Protein AF-A0A7G9BEZ9-F1 (afdb_monomer_lite)

Structure (mmCIF, N/CA/C/O backbone):
data_AF-A0A7G9BEZ9-F1
#
_entry.id   AF-A0A7G9BEZ9-F1
#
loop_
_atom_site.group_PDB
_atom_site.id
_atom_site.type_symbol
_atom_site.label_atom_id
_atom_site.label_alt_id
_atom_site.label_comp_id
_atom_site.label_asym_id
_atom_site.label_entity_id
_atom_site.label_seq_id
_atom_site.pdbx_PDB_ins_code
_atom_site.Cartn_x
_atom_site.Cartn_y
_atom_site.Cartn_z
_atom_site.occupancy
_atom_site.B_iso_or_equiv
_atom_site.auth_seq_id
_atom_site.auth_comp_id
_atom_site.auth_asym_id
_atom_site.auth_atom_id
_atom_site.pdbx_PDB_model_num
ATOM 1 N N . MET A 1 1 ? 3.595 3.603 -38.221 1.00 42.28 1 MET A N 1
ATOM 2 C CA . MET A 1 1 ? 4.862 3.024 -38.710 1.00 42.28 1 MET A CA 1
ATOM 3 C C . MET A 1 1 ? 5.928 4.076 -38.508 1.00 42.28 1 MET A C 1
ATOM 5 O O . MET A 1 1 ? 5.856 5.112 -39.163 1.00 42.28 1 MET A O 1
ATOM 9 N N . ASP A 1 2 ? 6.831 3.869 -37.551 1.00 56.69 2 ASP A N 1
ATOM 10 C CA . ASP A 1 2 ? 7.946 4.790 -37.341 1.00 56.69 2 ASP A CA 1
ATOM 11 C C . ASP A 1 2 ? 8.787 4.861 -38.614 1.00 56.69 2 ASP A C 1
ATOM 13 O O . ASP A 1 2 ? 9.117 3.842 -39.225 1.00 56.69 2 ASP A O 1
ATOM 17 N N . LYS A 1 3 ? 9.057 6.085 -39.072 1.00 65.50 3 LYS A N 1
ATOM 18 C CA . LYS A 1 3 ? 9.828 6.317 -40.292 1.00 65.50 3 LYS A CA 1
ATOM 19 C C . LYS A 1 3 ? 11.230 5.759 -40.078 1.00 65.50 3 LYS A C 1
ATOM 21 O O . LYS A 1 3 ? 11.931 6.219 -39.180 1.00 65.50 3 LYS A O 1
ATOM 26 N N . ILE A 1 4 ? 11.635 4.807 -40.919 1.00 66.06 4 ILE A N 1
ATOM 27 C CA . ILE A 1 4 ? 12.998 4.273 -40.924 1.00 66.06 4 ILE A CA 1
ATOM 28 C C . ILE A 1 4 ? 13.964 5.456 -41.106 1.00 66.06 4 ILE A C 1
ATOM 30 O O . ILE A 1 4 ? 13.816 6.225 -42.064 1.00 66.06 4 ILE A O 1
ATOM 34 N N . PRO A 1 5 ? 14.921 5.656 -40.185 1.00 79.19 5 PRO A N 1
ATOM 35 C CA . PRO A 1 5 ? 15.899 6.722 -40.317 1.00 79.19 5 PRO A CA 1
ATOM 36 C C . PRO A 1 5 ? 16.660 6.629 -41.646 1.00 79.19 5 PRO A C 1
ATOM 38 O O . PRO A 1 5 ? 17.335 5.637 -41.906 1.00 79.19 5 PRO A O 1
ATOM 41 N N . LYS A 1 6 ? 16.622 7.696 -42.458 1.00 77.88 6 LYS A N 1
ATOM 42 C CA . LYS A 1 6 ? 17.278 7.772 -43.786 1.00 77.88 6 LYS A CA 1
ATOM 43 C C . LYS A 1 6 ? 18.783 7.449 -43.787 1.00 77.88 6 LYS A C 1
ATOM 45 O O . LYS A 1 6 ? 19.363 7.244 -44.847 1.00 77.88 6 LYS A O 1
ATOM 50 N N . PHE A 1 7 ? 19.451 7.459 -42.631 1.00 81.00 7 PHE A N 1
ATOM 51 C CA . PHE A 1 7 ? 20.869 7.103 -42.539 1.00 81.00 7 PHE A CA 1
ATOM 52 C C . PHE A 1 7 ? 21.109 5.586 -42.598 1.00 81.00 7 PHE A C 1
ATOM 54 O O . PHE A 1 7 ? 22.199 5.174 -42.982 1.00 81.00 7 PHE A O 1
ATOM 61 N N . LEU A 1 8 ? 20.106 4.760 -42.271 1.00 77.81 8 LEU A N 1
ATOM 62 C CA . LEU A 1 8 ? 20.215 3.296 -42.300 1.00 77.81 8 LEU A CA 1
ATOM 63 C C . LEU A 1 8 ? 20.417 2.756 -43.717 1.00 77.81 8 LEU A C 1
ATOM 65 O O . LEU A 1 8 ? 21.095 1.747 -43.898 1.00 77.81 8 LEU A O 1
ATOM 69 N N . ASP A 1 9 ? 19.909 3.469 -44.724 1.00 81.69 9 ASP A N 1
ATOM 70 C CA . ASP A 1 9 ? 20.094 3.132 -46.139 1.00 81.69 9 ASP A CA 1
ATOM 71 C C . ASP A 1 9 ? 21.564 3.220 -46.575 1.00 81.69 9 ASP A C 1
ATOM 73 O O . ASP A 1 9 ? 21.970 2.551 -47.524 1.00 81.69 9 ASP A O 1
ATOM 77 N N . LYS A 1 10 ? 22.375 4.011 -45.856 1.00 85.44 10 LYS A N 1
ATOM 78 C CA . LYS A 1 10 ? 23.810 4.197 -46.116 1.00 85.44 10 LYS A CA 1
ATOM 79 C C . LYS A 1 10 ? 24.695 3.174 -45.401 1.00 85.44 10 LYS A C 1
ATOM 81 O O . LYS A 1 10 ? 25.886 3.124 -45.688 1.00 85.44 10 LYS A O 1
ATOM 86 N N . LEU A 1 11 ? 24.138 2.385 -44.479 1.00 87.94 11 LEU A N 1
ATOM 87 C CA . LEU A 1 11 ? 24.891 1.392 -43.717 1.00 87.94 11 LEU A CA 1
ATOM 88 C C . LEU A 1 11 ? 25.056 0.094 -44.508 1.00 87.94 11 LEU A C 1
ATOM 90 O O . LEU A 1 11 ? 24.128 -0.375 -45.182 1.00 87.94 11 LEU A O 1
ATOM 94 N N . ASN A 1 12 ? 26.215 -0.542 -44.363 1.00 90.94 12 ASN A N 1
ATOM 95 C CA . ASN A 1 12 ? 26.425 -1.900 -44.848 1.00 90.94 12 ASN A CA 1
ATOM 96 C C . ASN A 1 12 ? 25.679 -2.925 -43.966 1.00 90.94 12 ASN A C 1
ATOM 98 O O . ASN A 1 12 ? 25.132 -2.608 -42.908 1.00 90.94 12 ASN A O 1
ATOM 102 N N . ARG A 1 13 ? 25.634 -4.187 -44.406 1.00 88.06 13 ARG A N 1
ATOM 103 C CA . ARG A 1 13 ? 24.868 -5.242 -43.721 1.00 88.06 13 ARG A CA 1
ATOM 104 C C . ARG A 1 13 ? 25.300 -5.452 -42.263 1.00 88.06 13 ARG A C 1
ATOM 106 O O . ARG A 1 13 ? 24.439 -5.637 -41.410 1.00 88.06 13 ARG A O 1
ATOM 113 N N . MET A 1 14 ? 26.601 -5.430 -41.972 1.00 89.81 14 MET A N 1
ATOM 114 C CA . MET A 1 14 ? 27.106 -5.627 -40.606 1.00 89.81 14 MET A CA 1
ATOM 115 C C . MET A 1 14 ? 26.765 -4.446 -39.700 1.00 89.81 14 MET A C 1
ATOM 117 O O . MET A 1 14 ? 26.352 -4.645 -38.561 1.00 89.81 14 MET A O 1
ATOM 121 N N . GLU A 1 15 ? 26.872 -3.225 -40.218 1.00 89.50 15 GLU A N 1
ATOM 122 C CA . GLU A 1 15 ? 26.516 -2.008 -39.488 1.00 89.50 15 GLU A CA 1
ATOM 123 C C . GLU A 1 15 ? 25.023 -1.965 -39.145 1.00 89.50 15 GLU A C 1
ATOM 125 O O . GLU A 1 15 ? 24.669 -1.623 -38.017 1.00 89.50 15 GLU A O 1
ATOM 130 N N . ARG A 1 16 ? 24.147 -2.382 -40.071 1.00 88.75 16 ARG A N 1
ATOM 131 C CA . ARG A 1 16 ? 22.705 -2.504 -39.795 1.00 88.75 16 ARG A CA 1
ATOM 132 C C . ARG A 1 16 ? 22.417 -3.538 -38.714 1.00 88.75 16 ARG A C 1
ATOM 134 O O . ARG A 1 16 ? 21.707 -3.223 -37.767 1.00 88.75 16 ARG A O 1
ATOM 141 N N . MET A 1 17 ? 23.014 -4.729 -38.809 1.00 89.75 17 MET A N 1
ATOM 142 C CA . MET A 1 17 ? 22.829 -5.778 -37.797 1.00 89.75 17 MET A CA 1
ATOM 143 C C . MET A 1 17 ? 23.320 -5.331 -36.414 1.00 89.75 17 MET A C 1
ATOM 145 O O . MET A 1 17 ? 22.649 -5.573 -35.415 1.00 89.75 17 MET A O 1
ATOM 149 N N . SER A 1 18 ? 24.460 -4.637 -36.343 1.00 90.50 18 SER A N 1
ATOM 150 C CA . SER A 1 18 ? 24.987 -4.089 -35.087 1.00 90.50 18 SER A CA 1
ATOM 151 C C . SER A 1 18 ? 24.074 -3.005 -34.501 1.00 90.50 18 SER A C 1
ATOM 153 O O . SER A 1 18 ? 23.807 -2.981 -33.295 1.00 90.50 18 SER A O 1
ATOM 155 N N . TYR A 1 19 ? 23.532 -2.133 -35.356 1.00 89.00 19 TYR A N 1
ATOM 156 C CA . TYR A 1 19 ? 22.581 -1.102 -34.952 1.00 89.00 19 TYR A CA 1
ATOM 157 C C . TYR A 1 19 ? 21.266 -1.700 -34.431 1.00 89.00 19 TYR A C 1
ATOM 159 O O . TYR A 1 19 ? 20.814 -1.330 -33.349 1.00 89.00 19 TYR A O 1
ATOM 167 N N . GLU A 1 20 ? 20.683 -2.663 -35.145 1.00 89.50 20 GLU A N 1
ATOM 168 C CA . GLU A 1 20 ? 19.464 -3.369 -34.731 1.00 89.50 20 GLU A CA 1
ATOM 169 C C . GLU A 1 20 ? 19.666 -4.143 -33.425 1.00 89.50 20 GLU A C 1
ATOM 171 O O . GLU A 1 20 ? 18.829 -4.059 -32.526 1.00 89.50 20 GLU A O 1
ATOM 176 N N . ALA A 1 21 ? 20.801 -4.832 -33.267 1.00 92.19 21 ALA A N 1
ATOM 177 C CA . ALA A 1 21 ? 21.148 -5.509 -32.020 1.00 92.19 21 ALA A CA 1
ATOM 178 C C . ALA A 1 21 ? 21.273 -4.514 -30.855 1.00 92.19 21 ALA A C 1
ATOM 180 O O . ALA A 1 21 ? 20.756 -4.758 -29.767 1.00 92.19 21 ALA A O 1
ATOM 181 N N . SER A 1 22 ? 21.896 -3.358 -31.093 1.00 91.06 22 SER A N 1
ATOM 182 C CA . SER A 1 22 ? 22.012 -2.293 -30.093 1.00 91.06 22 SER A CA 1
ATOM 183 C C . SER A 1 22 ? 20.648 -1.720 -29.704 1.00 91.06 22 SER A C 1
ATOM 185 O O . SER A 1 22 ? 20.397 -1.473 -28.524 1.00 91.06 22 SER A O 1
ATOM 187 N N . LEU A 1 23 ? 19.750 -1.522 -30.674 1.00 91.25 23 LEU A N 1
ATOM 188 C CA . LEU A 1 23 ? 18.376 -1.098 -30.407 1.00 91.25 23 LEU A CA 1
ATOM 189 C C . LEU A 1 23 ? 17.624 -2.142 -29.589 1.00 91.25 23 LEU A C 1
ATOM 191 O O . LEU A 1 23 ? 17.014 -1.787 -28.583 1.00 91.25 23 LEU A O 1
ATOM 195 N N . LYS A 1 24 ? 17.723 -3.418 -29.969 1.00 93.38 24 LYS A N 1
ATOM 196 C CA . LYS A 1 24 ? 17.096 -4.516 -29.236 1.00 93.38 24 LYS A CA 1
ATOM 197 C C . LYS A 1 24 ? 17.566 -4.545 -27.784 1.00 93.38 24 LYS A C 1
ATOM 199 O O . LYS A 1 24 ? 16.733 -4.549 -26.889 1.00 93.38 24 LYS A O 1
ATOM 204 N N . THR A 1 25 ? 18.873 -4.464 -27.540 1.00 93.62 25 THR A N 1
ATOM 205 C CA . THR A 1 25 ? 19.424 -4.420 -26.177 1.00 93.62 25 THR A CA 1
ATOM 206 C C . THR A 1 25 ? 18.888 -3.232 -25.383 1.00 93.62 25 THR A C 1
ATOM 208 O O . THR A 1 25 ? 18.511 -3.392 -24.222 1.00 93.62 25 THR A O 1
ATOM 211 N N . LYS A 1 26 ? 18.806 -2.040 -25.993 1.00 93.00 26 LYS A N 1
ATOM 212 C CA . LYS A 1 26 ? 18.225 -0.858 -25.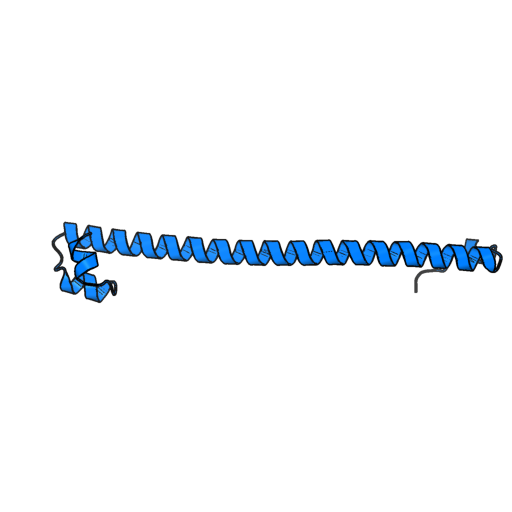335 1.00 93.00 26 LYS A CA 1
ATOM 213 C C . LYS A 1 26 ? 16.769 -1.088 -24.951 1.00 93.00 26 LYS A C 1
ATOM 215 O O . LYS A 1 26 ? 16.381 -0.747 -23.841 1.00 93.00 26 LYS A O 1
ATOM 220 N N . TRP A 1 27 ? 15.983 -1.665 -25.853 1.00 93.06 27 TRP A N 1
ATOM 221 C CA . TRP A 1 27 ? 14.562 -1.914 -25.631 1.00 93.06 27 TRP A CA 1
ATOM 222 C C . TRP A 1 27 ? 14.342 -3.002 -24.583 1.00 93.06 27 TRP A C 1
ATOM 224 O O . TRP A 1 27 ? 13.529 -2.815 -23.688 1.00 93.06 27 TRP A O 1
ATOM 234 N N . ASP A 1 28 ? 15.108 -4.092 -24.628 1.00 95.06 28 ASP A N 1
ATOM 235 C CA . ASP A 1 28 ? 15.068 -5.148 -23.612 1.00 95.06 28 ASP A CA 1
ATOM 236 C C . ASP A 1 28 ? 15.413 -4.587 -22.224 1.00 95.06 28 ASP A C 1
ATOM 238 O O . ASP A 1 28 ? 14.730 -4.871 -21.240 1.00 95.06 28 ASP A O 1
ATOM 242 N N . THR A 1 29 ? 16.432 -3.725 -22.159 1.00 93.75 29 THR A N 1
ATOM 243 C CA . THR A 1 29 ? 16.840 -3.049 -20.922 1.00 93.75 29 THR A CA 1
ATOM 244 C C . THR A 1 29 ? 15.744 -2.109 -20.415 1.00 93.75 29 THR A C 1
ATOM 246 O O . THR A 1 29 ? 15.377 -2.175 -19.243 1.00 93.75 29 THR A O 1
ATOM 249 N N . GLN A 1 30 ? 15.179 -1.272 -21.291 1.00 93.94 30 GLN A N 1
ATOM 250 C CA . GLN A 1 30 ? 14.082 -0.365 -20.945 1.00 93.94 30 GLN A CA 1
ATOM 251 C C . GLN A 1 30 ? 12.867 -1.143 -20.428 1.00 93.94 30 GLN A C 1
ATOM 253 O O . GLN A 1 30 ? 12.345 -0.829 -19.364 1.00 93.94 30 GLN A O 1
ATOM 258 N N . ASN A 1 31 ? 12.479 -2.213 -21.122 1.00 94.69 31 ASN A N 1
ATOM 259 C CA . ASN A 1 31 ? 11.357 -3.062 -20.735 1.00 94.69 31 ASN A CA 1
ATOM 260 C C . ASN A 1 31 ? 11.569 -3.711 -19.360 1.00 94.69 31 ASN A C 1
ATOM 262 O O . ASN A 1 31 ? 10.628 -3.794 -18.569 1.00 94.69 31 ASN A O 1
ATOM 266 N N . ALA A 1 32 ? 12.791 -4.157 -19.051 1.00 94.38 32 ALA A N 1
ATOM 267 C CA . ALA A 1 32 ? 13.119 -4.716 -17.742 1.00 94.38 32 ALA A CA 1
ATOM 268 C C . ALA A 1 32 ? 12.963 -3.676 -16.620 1.00 94.38 32 ALA A C 1
ATOM 270 O O . ALA A 1 32 ? 12.367 -3.976 -15.580 1.00 94.38 32 ALA A O 1
ATOM 271 N N . PHE A 1 33 ? 13.440 -2.446 -16.838 1.00 94.12 33 PHE A N 1
ATOM 272 C CA . PHE A 1 33 ? 13.267 -1.354 -15.880 1.00 94.12 33 PHE A CA 1
ATOM 273 C C . PHE A 1 33 ? 11.801 -0.946 -15.726 1.00 94.12 33 PHE A C 1
ATOM 275 O O . PHE A 1 33 ? 11.319 -0.852 -14.598 1.00 94.12 33 PHE A O 1
ATOM 282 N N . ASP A 1 34 ? 11.070 -0.777 -16.826 1.00 95.81 34 ASP A N 1
ATOM 283 C CA . ASP A 1 34 ? 9.651 -0.414 -16.802 1.00 95.81 34 ASP A CA 1
ATOM 284 C C . ASP A 1 34 ? 8.822 -1.466 -16.055 1.00 95.81 34 ASP A C 1
ATOM 286 O O . ASP A 1 34 ? 7.944 -1.130 -15.254 1.00 95.81 34 ASP A O 1
ATOM 290 N N . TYR A 1 35 ? 9.133 -2.750 -16.256 1.00 93.44 35 TYR A N 1
ATOM 291 C CA . TYR A 1 35 ? 8.518 -3.840 -15.507 1.00 93.44 35 TYR A CA 1
ATOM 292 C C . TYR A 1 35 ? 8.819 -3.746 -14.005 1.00 93.44 35 TYR A C 1
ATOM 294 O O . TYR A 1 35 ? 7.895 -3.824 -13.191 1.00 93.44 35 TYR A O 1
ATOM 302 N N . ALA A 1 36 ? 10.083 -3.535 -13.628 1.00 94.56 36 ALA A N 1
ATOM 303 C CA . ALA A 1 36 ? 10.486 -3.405 -12.230 1.00 94.56 36 ALA A C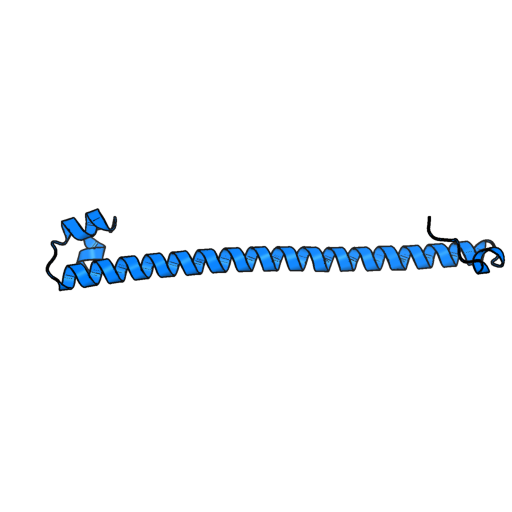A 1
ATOM 304 C C . ALA A 1 36 ? 9.810 -2.205 -11.542 1.00 94.56 36 ALA A C 1
ATOM 306 O O . ALA A 1 36 ? 9.276 -2.348 -10.439 1.00 94.56 36 ALA A O 1
ATOM 307 N N . ILE A 1 37 ? 9.757 -1.049 -12.212 1.00 94.88 37 ILE A N 1
ATOM 308 C CA . ILE A 1 37 ? 9.077 0.162 -11.727 1.00 94.88 37 ILE A CA 1
ATOM 309 C C . ILE A 1 37 ? 7.581 -0.109 -11.543 1.00 94.88 37 ILE A C 1
ATOM 311 O O . ILE A 1 37 ? 7.009 0.211 -10.498 1.00 94.88 37 ILE A O 1
ATOM 315 N N . LYS A 1 38 ? 6.940 -0.743 -12.530 1.00 94.25 38 LYS A N 1
ATOM 316 C CA . LYS A 1 38 ? 5.512 -1.071 -12.474 1.00 94.25 38 LYS A CA 1
ATOM 317 C C . LYS A 1 38 ? 5.190 -2.033 -11.331 1.00 94.25 38 LYS A C 1
ATOM 319 O O . LYS A 1 38 ? 4.187 -1.843 -10.644 1.00 94.25 38 LYS A O 1
ATOM 324 N N . GLU A 1 39 ? 6.011 -3.055 -11.108 1.00 93.44 39 GLU A N 1
ATOM 325 C CA . GLU A 1 39 ? 5.825 -3.983 -9.989 1.00 93.44 39 GLU A CA 1
ATOM 326 C C . GLU A 1 39 ? 6.055 -3.311 -8.632 1.00 93.44 39 GLU A C 1
ATOM 328 O O . GLU A 1 39 ? 5.260 -3.519 -7.714 1.00 93.44 39 GLU A O 1
ATOM 333 N N . ALA A 1 40 ? 7.069 -2.451 -8.506 1.00 91.56 40 ALA A N 1
ATOM 334 C CA . ALA A 1 40 ? 7.296 -1.676 -7.288 1.00 91.56 40 ALA A CA 1
ATOM 335 C C . ALA A 1 40 ? 6.095 -0.771 -6.961 1.00 91.56 40 ALA A C 1
ATOM 337 O O . ALA A 1 40 ? 5.593 -0.797 -5.837 1.00 91.56 40 ALA A O 1
ATOM 338 N N . ALA A 1 41 ? 5.562 -0.051 -7.954 1.00 92.00 41 ALA A N 1
ATOM 339 C CA . ALA A 1 41 ? 4.383 0.799 -7.783 1.00 92.00 41 ALA A CA 1
ATOM 340 C C . ALA A 1 41 ? 3.142 -0.003 -7.351 1.00 92.00 41 ALA A C 1
ATOM 342 O O . ALA A 1 41 ? 2.416 0.405 -6.443 1.00 92.00 41 ALA A O 1
ATOM 343 N N . LYS A 1 42 ? 2.914 -1.185 -7.945 1.00 92.00 42 LYS A N 1
ATOM 344 C CA . LYS A 1 42 ? 1.820 -2.080 -7.530 1.00 92.00 42 LYS A CA 1
ATOM 345 C C . LYS A 1 42 ? 1.974 -2.560 -6.088 1.00 92.00 42 LYS A C 1
ATOM 347 O O . LYS A 1 42 ? 0.973 -2.652 -5.380 1.00 92.00 42 LYS A O 1
ATOM 352 N N . ARG A 1 43 ? 3.191 -2.912 -5.661 1.00 89.81 43 ARG A N 1
ATOM 353 C CA . ARG A 1 43 ? 3.456 -3.351 -4.281 1.00 89.81 43 ARG A CA 1
ATOM 354 C C . ARG A 1 43 ? 3.210 -2.219 -3.291 1.00 89.81 43 ARG A C 1
ATOM 356 O O . ARG A 1 43 ? 2.441 -2.419 -2.359 1.00 89.81 43 ARG A O 1
ATOM 363 N N . ALA A 1 44 ? 3.739 -1.029 -3.568 1.00 87.81 44 ALA A N 1
ATOM 364 C CA . ALA A 1 44 ? 3.518 0.152 -2.739 1.00 87.81 44 ALA A CA 1
ATOM 365 C C . ALA A 1 44 ? 2.022 0.484 -2.592 1.00 87.81 44 ALA A C 1
ATOM 367 O O . ALA A 1 44 ? 1.549 0.724 -1.485 1.00 87.81 44 ALA A O 1
ATOM 368 N N . ALA A 1 45 ? 1.242 0.416 -3.677 1.00 86.69 45 ALA A N 1
ATOM 369 C CA . ALA A 1 45 ? -0.205 0.637 -3.617 1.00 86.69 45 ALA A CA 1
ATOM 370 C C . ALA A 1 45 ? -0.938 -0.421 -2.765 1.00 86.69 45 ALA A C 1
ATOM 372 O O . ALA A 1 45 ? -1.850 -0.097 -2.000 1.00 86.69 45 ALA A O 1
ATOM 373 N N . LYS A 1 46 ? -0.534 -1.695 -2.861 1.00 85.44 46 LYS A N 1
ATOM 374 C CA . LYS A 1 46 ? -1.089 -2.780 -2.031 1.00 85.44 46 LYS A CA 1
ATOM 375 C C . LYS A 1 46 ? -0.736 -2.621 -0.553 1.00 85.44 46 LYS A C 1
ATOM 377 O O . LYS A 1 46 ? -1.567 -2.895 0.302 1.00 85.44 46 LYS A O 1
ATOM 382 N N . GLU A 1 47 ? 0.484 -2.203 -0.242 1.00 84.94 47 GLU A N 1
ATOM 383 C CA . GLU A 1 47 ? 0.908 -1.963 1.139 1.00 84.94 47 GLU A CA 1
ATOM 384 C C . GLU A 1 47 ? 0.201 -0.748 1.737 1.00 84.94 47 GLU A C 1
ATOM 386 O O . GLU A 1 47 ? -0.308 -0.836 2.851 1.00 84.94 47 GLU A O 1
ATOM 391 N N . ALA A 1 48 ? 0.076 0.342 0.976 1.00 78.12 48 ALA A N 1
ATOM 392 C CA . ALA A 1 48 ? -0.659 1.527 1.405 1.00 78.12 48 ALA A CA 1
ATOM 393 C C . ALA A 1 48 ? -2.123 1.196 1.733 1.00 78.12 48 ALA A C 1
ATOM 395 O O . ALA A 1 48 ? -2.601 1.545 2.806 1.00 78.12 48 ALA A O 1
ATOM 396 N N . THR A 1 49 ? -2.809 0.457 0.855 1.00 77.88 49 THR A N 1
ATOM 397 C CA . THR A 1 49 ? -4.210 0.050 1.078 1.00 77.88 49 THR A CA 1
ATOM 398 C C . THR A 1 49 ? -4.386 -0.902 2.260 1.00 77.88 49 THR A C 1
ATOM 400 O O . THR A 1 49 ? -5.357 -0.784 3.004 1.00 77.88 49 THR A O 1
ATOM 403 N N . LYS A 1 50 ? -3.447 -1.830 2.480 1.00 79.88 50 LYS A N 1
ATOM 404 C CA . LYS A 1 50 ? -3.461 -2.680 3.679 1.00 79.88 50 LYS A CA 1
ATOM 405 C C . LYS A 1 50 ? -3.277 -1.862 4.949 1.00 79.88 50 LYS A C 1
ATOM 407 O O . LYS A 1 50 ? -4.046 -2.028 5.890 1.00 79.88 50 LYS A O 1
ATOM 412 N N . LYS A 1 51 ? -2.306 -0.947 4.953 1.00 75.56 51 LYS A N 1
ATOM 413 C CA . LYS A 1 51 ? -2.016 -0.107 6.113 1.00 75.56 51 LYS A CA 1
ATOM 414 C C . LYS A 1 51 ? -3.206 0.781 6.475 1.00 75.56 51 LYS A C 1
ATOM 416 O O . LYS A 1 51 ? -3.559 0.854 7.644 1.00 75.56 51 LYS A O 1
ATOM 421 N N . THR A 1 52 ? -3.882 1.380 5.491 1.00 73.69 52 THR A N 1
ATOM 422 C CA . THR A 1 52 ? -5.091 2.178 5.756 1.00 73.69 52 THR A CA 1
ATOM 423 C C . THR A 1 52 ? -6.219 1.335 6.345 1.00 73.69 52 THR A C 1
ATOM 425 O O . THR A 1 52 ? -6.858 1.767 7.295 1.00 73.69 52 THR A O 1
ATOM 428 N N . GLN A 1 53 ? -6.433 0.111 5.849 1.00 77.00 53 GLN A N 1
ATOM 429 C CA . GLN A 1 53 ? -7.455 -0.784 6.406 1.00 77.00 53 GLN A CA 1
ATOM 430 C C . GLN A 1 53 ? -7.123 -1.233 7.836 1.00 77.00 53 GLN A C 1
ATOM 432 O O . GLN A 1 53 ? -8.012 -1.318 8.678 1.00 77.00 53 GLN A O 1
ATOM 437 N N . GLU A 1 54 ? -5.857 -1.526 8.131 1.00 75.75 54 GLU A N 1
ATOM 438 C CA . GLU A 1 54 ? -5.416 -1.878 9.485 1.00 75.75 54 GLU A CA 1
ATOM 439 C C . GLU A 1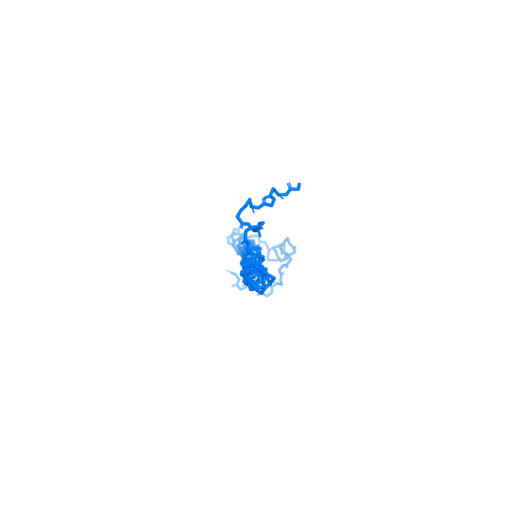 54 ? -5.544 -0.690 10.451 1.00 75.75 54 GLU A C 1
ATOM 441 O O . GLU A 1 54 ? -6.045 -0.849 11.566 1.00 75.75 54 GLU A O 1
ATOM 446 N N . GLU A 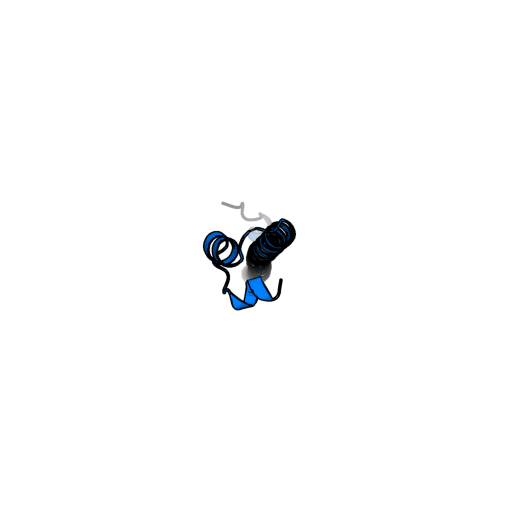1 55 ? -5.176 0.517 10.020 1.00 78.19 55 GLU A N 1
ATOM 447 C CA . GLU A 1 55 ? -5.347 1.742 10.808 1.00 78.19 55 GLU A CA 1
ATOM 448 C C . GLU A 1 55 ? -6.830 2.062 11.061 1.00 78.19 55 GLU A C 1
ATOM 450 O O . GLU A 1 55 ? -7.202 2.423 12.175 1.00 78.19 55 GLU A O 1
ATOM 455 N N . GLU A 1 56 ? -7.707 1.884 10.071 1.00 76.44 56 GLU A N 1
ATOM 456 C CA . GLU A 1 56 ? -9.153 2.063 10.251 1.00 76.44 56 GLU A CA 1
ATOM 457 C C . GLU A 1 56 ? -9.744 1.037 11.221 1.00 76.44 56 GLU A C 1
ATOM 459 O O . GLU A 1 56 ? -10.534 1.394 12.095 1.00 76.44 56 GLU A O 1
ATOM 464 N N . ARG A 1 57 ? -9.336 -0.234 11.122 1.00 76.44 57 ARG A N 1
ATOM 465 C CA . ARG A 1 57 ? -9.812 -1.283 12.036 1.00 76.44 57 ARG A CA 1
ATOM 466 C C . ARG A 1 57 ? -9.334 -1.064 13.464 1.00 76.44 57 ARG A C 1
ATOM 468 O O . ARG A 1 57 ? -10.122 -1.230 14.389 1.00 76.44 57 ARG A O 1
ATOM 475 N N . THR A 1 58 ? -8.077 -0.666 13.647 1.00 82.38 58 THR A N 1
ATOM 476 C CA . THR A 1 58 ? -7.528 -0.375 14.981 1.00 82.38 58 THR A CA 1
ATOM 477 C C . THR A 1 58 ? -8.191 0.847 15.611 1.00 82.38 58 THR A C 1
ATOM 479 O O . THR A 1 58 ? -8.549 0.787 16.785 1.00 82.38 58 THR A O 1
ATOM 482 N N . LYS A 1 59 ? -8.452 1.912 14.839 1.00 84.69 59 LYS A N 1
ATOM 483 C CA . LYS A 1 59 ? -9.236 3.067 15.311 1.00 84.69 59 LYS A CA 1
ATOM 484 C C . LYS A 1 59 ? -10.664 2.676 15.682 1.00 84.69 59 LYS A C 1
ATOM 486 O O . LYS A 1 59 ? -11.103 2.994 16.779 1.00 84.69 59 LYS A O 1
ATOM 491 N N . ALA A 1 60 ? -11.356 1.922 14.827 1.00 84.12 60 ALA A N 1
ATOM 492 C CA . ALA A 1 60 ? -12.717 1.469 15.108 1.00 84.12 60 ALA A CA 1
ATOM 493 C C . ALA A 1 60 ? -12.787 0.583 16.365 1.00 84.12 60 ALA A C 1
ATOM 495 O O . ALA A 1 60 ? -13.713 0.708 17.163 1.00 84.12 60 ALA A O 1
ATOM 496 N N . GLU A 1 61 ? -11.808 -0.301 16.580 1.00 84.75 61 GLU A N 1
ATOM 497 C CA . GLU A 1 61 ? -11.728 -1.106 17.802 1.00 84.75 61 GLU A CA 1
ATOM 498 C C . GLU A 1 61 ? -11.446 -0.255 19.046 1.00 84.75 61 GLU A C 1
ATOM 500 O O . GLU A 1 61 ? -12.065 -0.489 20.086 1.00 84.75 61 GLU A O 1
ATOM 505 N N . GLN A 1 62 ? -10.567 0.746 18.947 1.00 87.56 62 GLN A N 1
ATOM 506 C CA . GLN A 1 62 ? -10.289 1.683 20.038 1.00 87.56 62 GLN A CA 1
ATOM 507 C C . GLN A 1 62 ? -11.522 2.514 20.397 1.00 87.56 62 GLN A C 1
ATOM 509 O O . GLN A 1 62 ? -11.928 2.515 21.556 1.00 87.56 62 GLN A O 1
ATOM 514 N N . GLU A 1 63 ? -12.177 3.137 19.416 1.00 89.44 63 GLU A N 1
ATOM 515 C CA . GLU A 1 63 ? -13.410 3.910 19.620 1.00 89.44 63 GLU A CA 1
ATOM 516 C C . GLU A 1 63 ? -14.524 3.050 20.232 1.00 89.44 63 GLU A C 1
ATOM 518 O O . GLU A 1 63 ? -15.259 3.499 21.117 1.00 89.44 63 GLU A O 1
ATOM 523 N N . ARG A 1 64 ? -14.616 1.777 19.819 1.00 89.06 64 ARG A N 1
ATOM 524 C CA . ARG A 1 64 ? -15.545 0.799 20.397 1.00 89.06 64 ARG A CA 1
ATOM 525 C C . ARG A 1 64 ? -15.272 0.569 21.886 1.00 89.06 64 ARG A C 1
ATOM 527 O O . ARG A 1 64 ? -16.211 0.538 22.679 1.00 89.06 64 ARG A O 1
ATOM 534 N N . LEU A 1 65 ? -14.006 0.396 22.269 1.00 89.81 65 LEU A N 1
ATOM 535 C CA . LEU A 1 65 ? -13.610 0.176 23.663 1.00 89.81 65 LEU A CA 1
ATOM 536 C C . LEU A 1 65 ? -13.763 1.440 24.514 1.00 89.81 65 LEU A C 1
ATOM 538 O O . LEU A 1 65 ? -14.235 1.347 25.646 1.00 89.81 65 LEU A O 1
ATOM 542 N N . GLU A 1 66 ? -13.428 2.613 23.979 1.00 92.56 66 GLU A N 1
ATOM 543 C CA . GLU A 1 66 ? -13.632 3.886 24.678 1.00 92.56 66 GLU A CA 1
ATOM 544 C C . GLU A 1 66 ? -15.117 4.171 24.912 1.00 92.56 66 GLU A C 1
ATOM 546 O O . GLU A 1 66 ? -15.502 4.566 26.013 1.00 92.56 66 GLU A O 1
ATOM 551 N N . SER A 1 67 ? -15.968 3.880 23.926 1.00 89.69 67 SER A N 1
ATOM 552 C CA . SER A 1 67 ? -17.425 3.984 24.067 1.00 89.69 67 SER A CA 1
ATOM 553 C C . SER A 1 67 ? -17.968 3.011 25.118 1.00 89.69 67 SER A C 1
ATOM 555 O O . SER A 1 67 ? -18.778 3.387 25.963 1.00 89.69 67 SER A O 1
ATOM 557 N N . ALA A 1 68 ? -17.497 1.761 25.126 1.00 91.31 68 ALA A N 1
ATOM 558 C CA . ALA A 1 68 ? -17.876 0.796 26.157 1.00 91.31 68 ALA A CA 1
ATOM 559 C C . ALA A 1 68 ? -17.435 1.254 27.561 1.00 91.31 68 ALA A C 1
ATOM 561 O O . ALA A 1 68 ? -18.190 1.127 28.529 1.00 91.31 68 ALA A O 1
ATOM 562 N N . LYS A 1 69 ? -16.238 1.843 27.672 1.00 92.75 69 LYS A N 1
ATOM 563 C CA . LYS A 1 69 ? -15.701 2.388 28.923 1.00 92.75 69 LYS A CA 1
ATOM 564 C C . LYS A 1 69 ? -16.504 3.588 29.429 1.00 92.75 69 LYS A C 1
ATOM 566 O O . LYS A 1 69 ? -16.825 3.640 30.615 1.00 92.75 69 LYS A O 1
ATOM 571 N N . SER A 1 70 ? -16.867 4.528 28.557 1.00 92.12 70 SER A N 1
ATOM 572 C CA . SER A 1 70 ? -17.657 5.706 28.942 1.00 92.12 70 SER A CA 1
ATOM 573 C C . SER A 1 70 ? -19.065 5.324 29.414 1.00 92.12 70 SER A C 1
ATOM 575 O O . SER A 1 70 ? -19.559 5.873 30.401 1.00 92.12 70 SER A O 1
ATOM 577 N N . LEU A 1 71 ? -19.689 4.318 28.794 1.00 91.62 71 LEU A N 1
ATOM 578 C CA . LEU A 1 71 ? -20.986 3.788 29.228 1.00 91.62 71 LEU A CA 1
ATOM 579 C C . LEU A 1 71 ? -20.900 3.092 30.586 1.00 91.62 71 LEU A C 1
ATOM 581 O O . LEU A 1 71 ? -21.775 3.288 31.431 1.00 91.62 71 LEU A O 1
ATOM 585 N N . LYS A 1 72 ? -19.819 2.345 30.834 1.00 91.50 7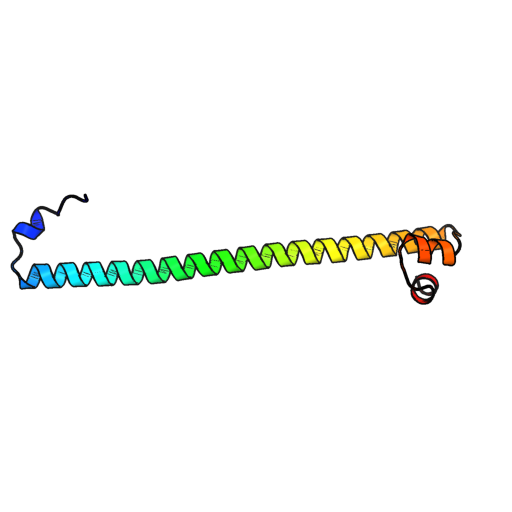2 LYS A N 1
ATOM 586 C CA . LYS A 1 72 ? -19.561 1.745 32.147 1.00 91.50 72 LYS A CA 1
ATOM 587 C C . LYS A 1 72 ? -19.403 2.817 33.226 1.00 91.50 72 LYS A C 1
ATOM 589 O O . LYS A 1 72 ? -20.016 2.711 34.283 1.00 91.50 72 LYS A O 1
ATOM 594 N N . GLN A 1 73 ? -18.634 3.871 32.947 1.00 92.25 73 GLN A N 1
ATOM 595 C CA . GLN A 1 73 ? -18.471 5.017 33.854 1.00 92.25 73 GLN A CA 1
ATOM 596 C C . GLN A 1 73 ? -19.786 5.767 34.100 1.00 92.25 73 GLN A C 1
ATOM 598 O O . GLN A 1 73 ? -20.009 6.271 35.196 1.00 92.25 73 GLN A O 1
ATOM 603 N N . SER A 1 74 ? -20.673 5.791 33.105 1.00 90.62 74 SER A N 1
ATOM 604 C CA . SER A 1 74 ? -22.014 6.380 33.206 1.00 90.62 74 SER A CA 1
ATOM 605 C C . SER A 1 74 ? -23.011 5.495 33.972 1.00 90.62 74 SER A C 1
ATOM 607 O O . SER A 1 74 ? -24.169 5.876 34.125 1.00 90.62 74 SER A O 1
ATOM 609 N N . GLY A 1 75 ? -22.589 4.319 34.453 1.00 89.75 75 GLY A N 1
ATOM 610 C CA . GLY A 1 75 ? -23.414 3.414 35.254 1.00 89.75 75 GLY A CA 1
ATOM 611 C C . GLY A 1 75 ? -24.305 2.466 34.446 1.00 89.75 75 GLY A C 1
ATOM 612 O O . GLY A 1 75 ? -25.206 1.851 35.016 1.00 89.75 75 GLY A O 1
ATOM 613 N N . VAL A 1 76 ? -24.079 2.322 33.133 1.00 92.12 76 VAL A N 1
ATOM 614 C CA . VAL A 1 76 ? -24.810 1.346 32.308 1.00 92.12 76 VAL A CA 1
ATOM 615 C C . VAL A 1 76 ? -24.413 -0.074 32.716 1.00 92.12 76 VAL A C 1
ATOM 617 O O . VAL A 1 76 ? -23.246 -0.365 32.981 1.00 92.12 76 VAL A O 1
ATOM 620 N N . ALA A 1 77 ? -25.391 -0.981 32.771 1.00 90.88 77 ALA A N 1
ATOM 621 C CA . ALA A 1 77 ? -25.152 -2.349 33.209 1.00 90.88 77 ALA A CA 1
ATOM 622 C C . ALA A 1 77 ? -24.177 -3.091 32.275 1.00 90.88 77 ALA A C 1
ATOM 624 O O . ALA A 1 77 ? -24.309 -3.062 31.051 1.00 90.88 77 ALA A O 1
ATOM 625 N N . ILE A 1 78 ? -23.235 -3.824 32.873 1.00 90.25 78 ILE A N 1
ATOM 626 C CA . ILE A 1 78 ? -22.140 -4.522 32.177 1.00 90.25 78 ILE A CA 1
ATOM 627 C C . ILE A 1 78 ? -22.657 -5.483 31.097 1.00 90.25 78 ILE A C 1
ATOM 629 O O . ILE A 1 78 ? -22.098 -5.527 30.004 1.00 90.25 78 ILE A O 1
ATOM 633 N N . HIS A 1 79 ? -23.749 -6.207 31.369 1.00 91.06 79 HIS A N 1
ATOM 634 C CA . HIS A 1 79 ? -24.340 -7.142 30.406 1.00 91.06 79 HIS A CA 1
ATOM 635 C C . HIS A 1 79 ? -24.858 -6.441 29.140 1.00 91.06 79 HIS A C 1
ATOM 637 O O . HIS A 1 79 ? -24.615 -6.927 28.040 1.00 91.06 79 HIS A O 1
ATOM 643 N N . LEU A 1 80 ? -25.483 -5.264 29.283 1.00 91.12 80 LEU A N 1
ATOM 644 C CA . LEU A 1 80 ? -25.971 -4.460 28.157 1.00 91.12 80 LEU A CA 1
ATOM 645 C C . LEU A 1 80 ? -24.816 -3.920 27.310 1.00 91.12 80 LEU A C 1
ATOM 647 O O . LEU A 1 80 ? -24.914 -3.898 26.086 1.00 91.12 80 LEU A O 1
ATOM 651 N N . ILE A 1 81 ? -23.708 -3.514 27.937 1.00 90.56 81 ILE A N 1
ATOM 652 C CA . ILE A 1 81 ? -22.506 -3.056 27.223 1.00 90.56 81 ILE A CA 1
ATOM 653 C C . ILE A 1 81 ? -21.858 -4.226 26.468 1.00 90.56 81 ILE A C 1
ATOM 655 O O . ILE A 1 81 ? -21.526 -4.096 25.289 1.00 90.56 81 ILE A O 1
ATOM 659 N N . ALA A 1 82 ? -21.708 -5.380 27.122 1.00 90.81 82 ALA A N 1
ATOM 660 C CA . ALA A 1 82 ? -21.152 -6.585 26.514 1.00 90.81 82 ALA A CA 1
ATOM 661 C C . ALA A 1 82 ? -21.960 -7.031 25.285 1.00 90.81 82 ALA A C 1
ATOM 663 O O . ALA A 1 82 ? -21.380 -7.306 24.235 1.00 90.81 82 ALA A O 1
ATOM 664 N N . GLU A 1 83 ? -23.290 -7.017 25.379 1.00 92.50 83 GLU A N 1
ATOM 665 C CA . GLU A 1 83 ? -24.183 -7.347 24.268 1.00 92.50 83 GLU A CA 1
ATOM 666 C C . GLU A 1 83 ? -24.121 -6.296 23.147 1.00 92.50 83 GLU A C 1
ATOM 668 O O . GLU A 1 83 ? -23.889 -6.644 21.986 1.00 92.50 83 GLU A O 1
ATOM 673 N N . SER A 1 84 ? -24.230 -5.006 23.490 1.00 89.94 84 SER A N 1
ATOM 674 C CA . SER A 1 84 ? -24.264 -3.899 22.517 1.00 89.94 84 SER A CA 1
ATOM 675 C C . SER A 1 84 ? -22.988 -3.809 21.683 1.00 89.94 84 SER A C 1
ATOM 677 O O . SER A 1 84 ? -23.040 -3.595 20.473 1.00 89.94 84 SER A O 1
ATOM 679 N N . PHE A 1 85 ? -21.829 -4.005 22.315 1.00 89.88 85 PHE A N 1
ATOM 680 C CA . PHE A 1 85 ? -20.532 -3.918 21.646 1.00 89.88 85 PHE A CA 1
ATOM 681 C C . PHE A 1 85 ? -19.965 -5.279 21.244 1.00 89.88 85 PHE A C 1
ATOM 683 O O . PHE A 1 85 ? -18.876 -5.322 20.668 1.00 89.88 85 PHE A O 1
ATOM 690 N N . LYS A 1 86 ? -20.686 -6.381 21.504 1.00 91.00 86 LYS A N 1
ATOM 691 C CA . LYS A 1 86 ? -20.221 -7.765 21.293 1.00 91.00 86 LYS A CA 1
ATOM 692 C C . LYS A 1 86 ? -18.843 -7.995 21.920 1.00 91.00 86 LYS A C 1
ATOM 694 O O . LYS A 1 86 ? -17.915 -8.482 21.270 1.00 91.00 86 LYS A O 1
ATOM 699 N N . LEU A 1 87 ? -18.699 -7.554 23.165 1.00 89.06 87 LEU A N 1
ATOM 700 C CA . LEU A 1 87 ? -17.501 -7.725 23.976 1.00 89.06 87 LEU A CA 1
ATOM 701 C C . LEU A 1 87 ? -17.734 -8.856 24.985 1.00 89.06 87 LEU A C 1
ATOM 703 O O . LEU A 1 87 ? -18.843 -8.985 25.502 1.00 89.06 87 LEU A O 1
ATOM 707 N N . PRO A 1 88 ? -16.714 -9.666 25.311 1.00 89.81 88 PRO A N 1
ATOM 708 C CA . PRO A 1 88 ? -16.816 -10.613 26.416 1.00 89.81 88 PRO A CA 1
ATOM 709 C C . PRO A 1 88 ? -17.092 -9.875 27.731 1.00 89.81 88 PRO A C 1
ATOM 711 O O . PRO A 1 88 ? -16.506 -8.818 27.975 1.00 89.81 88 PRO A O 1
ATOM 714 N N . LEU A 1 89 ? -17.925 -10.453 28.602 1.00 89.31 89 LEU A N 1
ATOM 715 C CA . LEU A 1 89 ? -18.244 -9.869 29.914 1.00 89.31 89 LEU A CA 1
ATOM 716 C C . LEU A 1 89 ? -16.975 -9.55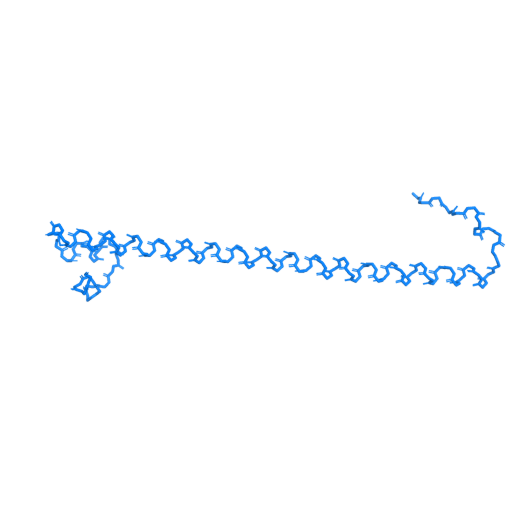2 30.717 1.00 89.31 89 LEU A C 1
ATOM 718 O O . LEU A 1 89 ? -16.826 -8.436 31.204 1.00 89.31 89 LEU A O 1
ATOM 722 N N . GLU A 1 90 ? -16.014 -10.478 30.738 1.00 88.94 90 GLU A N 1
ATOM 723 C CA . GLU A 1 90 ? -14.724 -10.299 31.418 1.00 88.94 90 GLU A CA 1
ATOM 724 C C . GLU A 1 90 ? -13.925 -9.088 30.912 1.00 88.94 90 GLU A C 1
ATOM 726 O O . GLU A 1 90 ? -13.179 -8.469 31.670 1.00 88.94 90 GLU A O 1
ATOM 731 N N . VAL A 1 91 ? -14.045 -8.749 29.623 1.00 87.62 91 VAL A N 1
ATOM 732 C CA . VAL A 1 91 ? -13.366 -7.583 29.043 1.00 87.62 91 VAL A CA 1
ATOM 733 C C . VAL A 1 91 ? -14.035 -6.312 29.545 1.00 87.62 91 VAL A C 1
ATOM 735 O O . VAL A 1 91 ? -13.347 -5.414 30.017 1.00 87.62 91 VAL A O 1
ATOM 738 N N . VAL A 1 92 ? -15.368 -6.254 29.516 1.00 88.00 92 VAL A N 1
ATOM 739 C CA . VAL A 1 92 ? -16.129 -5.090 29.996 1.00 88.00 92 VAL A CA 1
ATOM 740 C C . VAL A 1 92 ? -15.944 -4.880 31.502 1.00 88.00 92 VAL A C 1
ATOM 742 O O . VAL A 1 92 ? -15.821 -3.746 31.962 1.00 88.00 92 VAL A O 1
ATOM 745 N N . GLU A 1 93 ? -15.842 -5.952 32.286 1.00 87.38 93 GLU A N 1
ATOM 746 C CA . GLU A 1 93 ? -15.526 -5.882 33.718 1.00 87.38 93 GLU A CA 1
ATOM 747 C C . GLU A 1 93 ? -14.154 -5.257 34.000 1.00 87.38 93 GLU A C 1
ATOM 749 O O . GLU A 1 93 ? -14.007 -4.561 35.006 1.00 87.38 93 GLU A O 1
ATOM 754 N N . LYS A 1 94 ? -13.184 -5.421 33.093 1.00 88.06 94 LYS A N 1
ATOM 755 C CA . LYS A 1 94 ? -11.819 -4.883 33.217 1.00 88.06 94 LYS A CA 1
ATOM 756 C C . LYS A 1 94 ? -11.616 -3.484 32.608 1.00 88.06 94 LYS A C 1
ATOM 758 O O . LYS A 1 94 ? -10.589 -2.878 32.902 1.00 88.06 94 LYS A O 1
ATOM 763 N N . LEU A 1 95 ? -12.547 -2.988 31.777 1.00 84.06 95 LEU A N 1
ATOM 764 C CA . LEU A 1 95 ? -12.523 -1.626 31.191 1.00 84.06 95 LEU A CA 1
ATOM 765 C C . LEU A 1 95 ? -12.647 -0.509 32.237 1.00 84.06 95 LEU A C 1
ATOM 767 O O . LEU A 1 95 ? -12.022 0.558 32.039 1.00 84.06 95 LEU A O 1
#

Secondary structure (DSSP, 8-state):
-PPPPTTGGGS-HHHHHHHHHHHHHHHHHHHHHHHHHHHHHHHHHHHHHHHHHHHHHHHHHHHHHHHHHHHHHTT--HHHHHHHHT--HHHHHH-

Radius of gyration: 32.23 Å; chains: 1; bounding box: 53×18×81 Å

Sequence (95 aa):
MDKIPKFLDKLNRMERMSYEASLKTKWDTQNAFDYAIKEAAKRAAKEATKKTQEEERTKAEQERLESAKSLKQSGVAIHLIAESFKLPLEVVEKL

Foldseek 3Di:
DPDDPPCLVVDDPVRNVVVVVVVVVVVVVVVVVVVVVVVVVVVVVVVVVVVVVVVVVVVVVVVLLVVLVVCVVVVNDLVCSCVVSVHPSVSSVVD

pLDDT: mean 87.0, std 8.37, range [42.28, 95.81]